Protein AF-A0A383ADK9-F1 (afdb_monomer_lite)

Sequence (164 aa):
AIFVGGALNIMWLGLYGYFLPANQRVGLSVPQVTTTLTCLFAGTAINISMFKDSESMGDIKWGTQSKVGTYAIFLLAISFTWLMGLMGYIRSAVRLFWHVTEVLRDNSPDAYTLTIGEAGKMLTFNTLFVWVQFVVVFWVASLSAKPKKEEAPDAVPVPAQQQQ

Foldseek 3Di:
DLVVVLVVVLVVLVVVLVVDPPVCSVVSVVVNVVSVVVCVVVVVVVVVVVCPPDDDPDDPDPPPDDPVVVVVVVVVVLVVQLVVQLVVLVVVLVQQQDDPPPDDGDPDPPSDDDDSVRSSVVSVVVSVVVVVVVVVVVVVVVVVDDDDDDDDPDPPDDPPDDDD

Radius of gyration: 24.69 Å; chains: 1; bounding box: 59×36×71 Å

Structure (mmCIF, N/CA/C/O backbone):
data_AF-A0A383ADK9-F1
#
_entry.id   AF-A0A383ADK9-F1
#
loop_
_atom_site.group_PDB
_atom_site.id
_atom_site.type_symbol
_atom_site.label_atom_id
_atom_site.label_alt_id
_atom_site.label_comp_id
_atom_site.label_asym_id
_atom_site.label_entity_id
_atom_site.label_seq_id
_atom_site.pdbx_PDB_ins_code
_atom_site.Cartn_x
_atom_site.Cartn_y
_atom_site.Cartn_z
_atom_site.occupancy
_atom_site.B_iso_or_equiv
_atom_site.auth_seq_id
_atom_site.auth_comp_id
_atom_site.auth_asym_id
_atom_site.auth_atom_id
_atom_site.pdbx_PDB_model_num
ATOM 1 N N . ALA A 1 1 ? 7.445 -3.106 17.662 1.00 76.06 1 ALA A N 1
ATOM 2 C CA . ALA A 1 1 ? 8.694 -3.670 17.100 1.00 76.06 1 ALA A CA 1
ATOM 3 C C . ALA A 1 1 ? 8.441 -4.502 15.839 1.00 76.06 1 ALA A C 1
ATOM 5 O O . ALA A 1 1 ? 8.949 -4.125 14.794 1.00 76.06 1 ALA A O 1
ATOM 6 N N . ILE A 1 2 ? 7.617 -5.560 15.899 1.00 82.31 2 ILE A N 1
ATOM 7 C CA . ILE A 1 2 ? 7.380 -6.492 14.772 1.00 82.31 2 ILE A CA 1
ATOM 8 C C . ILE A 1 2 ? 6.919 -5.776 13.490 1.00 82.31 2 ILE A C 1
ATOM 10 O O . ILE A 1 2 ? 7.516 -5.968 12.438 1.00 82.31 2 ILE A O 1
ATOM 14 N N . PHE A 1 3 ? 5.923 -4.889 13.577 1.00 84.81 3 PHE A N 1
ATOM 15 C CA . PHE A 1 3 ? 5.428 -4.144 12.410 1.00 84.81 3 PHE A CA 1
ATOM 16 C C . PHE A 1 3 ? 6.450 -3.161 11.822 1.00 84.81 3 PHE A C 1
ATOM 18 O O . PHE A 1 3 ? 6.538 -3.023 10.608 1.00 84.81 3 PHE A O 1
ATOM 25 N N . VAL A 1 4 ? 7.255 -2.513 12.670 1.00 87.88 4 VAL A N 1
ATOM 26 C CA . VAL A 1 4 ? 8.317 -1.593 12.225 1.00 87.88 4 VAL A CA 1
ATOM 27 C C . VAL A 1 4 ? 9.436 -2.369 11.532 1.00 87.88 4 VAL A C 1
ATOM 29 O O . VAL A 1 4 ? 9.879 -1.972 10.459 1.00 87.88 4 VAL A O 1
ATOM 32 N N . GLY A 1 5 ? 9.846 -3.509 12.097 1.00 87.94 5 GLY A N 1
ATOM 33 C CA . GLY A 1 5 ? 10.822 -4.403 11.472 1.00 87.94 5 GLY A CA 1
ATOM 34 C C . GLY A 1 5 ? 10.328 -4.953 10.133 1.00 87.94 5 GLY A C 1
ATOM 35 O O . GLY A 1 5 ? 11.072 -4.942 9.156 1.00 87.94 5 GLY A O 1
ATOM 36 N N . GLY A 1 6 ? 9.053 -5.345 10.057 1.00 87.44 6 GLY A N 1
ATOM 37 C CA . GLY A 1 6 ? 8.417 -5.754 8.805 1.00 87.44 6 GLY A CA 1
ATOM 38 C C . GLY A 1 6 ? 8.417 -4.639 7.757 1.00 87.44 6 GLY A C 1
ATOM 39 O O . GLY A 1 6 ? 8.825 -4.871 6.623 1.00 87.44 6 GLY A O 1
ATOM 40 N N . ALA A 1 7 ? 8.039 -3.415 8.137 1.00 87.44 7 ALA A N 1
ATOM 41 C CA . ALA A 1 7 ? 8.048 -2.263 7.235 1.00 87.44 7 ALA A CA 1
ATOM 42 C C . ALA A 1 7 ? 9.457 -1.953 6.703 1.00 87.44 7 ALA A C 1
ATOM 44 O O . ALA A 1 7 ? 9.634 -1.791 5.496 1.00 87.44 7 ALA A O 1
ATOM 45 N N . LEU A 1 8 ? 10.467 -1.935 7.579 1.00 90.56 8 LEU A N 1
ATOM 46 C CA . LEU A 1 8 ? 11.864 -1.730 7.190 1.00 90.56 8 LEU A CA 1
ATOM 47 C C . LEU A 1 8 ? 12.353 -2.818 6.232 1.00 90.56 8 LEU A C 1
ATOM 49 O O . LEU A 1 8 ? 12.997 -2.496 5.236 1.00 90.56 8 LEU A O 1
ATOM 53 N N . ASN A 1 9 ? 12.001 -4.082 6.485 1.00 88.81 9 ASN A N 1
ATOM 54 C CA . ASN A 1 9 ? 12.362 -5.185 5.601 1.00 88.81 9 ASN A CA 1
ATOM 55 C C . ASN A 1 9 ? 11.748 -5.007 4.203 1.00 88.81 9 ASN A C 1
ATOM 57 O O . ASN A 1 9 ? 12.453 -5.081 3.203 1.00 88.81 9 ASN A O 1
ATOM 61 N N . ILE A 1 10 ? 10.451 -4.692 4.114 1.00 87.00 10 ILE A N 1
ATOM 62 C CA . ILE A 1 10 ? 9.772 -4.468 2.827 1.00 87.00 10 ILE A CA 1
ATOM 63 C C . ILE A 1 10 ? 10.385 -3.280 2.071 1.00 87.00 10 ILE A C 1
ATOM 65 O O . ILE A 1 10 ? 10.609 -3.380 0.863 1.00 87.00 10 ILE A O 1
ATOM 69 N N . MET A 1 11 ? 10.689 -2.175 2.761 1.00 87.12 11 MET A N 1
ATOM 70 C CA . MET A 1 11 ? 11.352 -1.026 2.133 1.00 87.12 11 MET A CA 1
ATOM 71 C C . MET A 1 11 ? 12.753 -1.382 1.628 1.00 87.12 11 MET A C 1
ATOM 73 O O . MET A 1 11 ? 13.116 -1.011 0.512 1.00 87.12 11 MET A O 1
ATOM 77 N N . TRP A 1 12 ? 13.518 -2.141 2.414 1.00 85.88 12 TRP A N 1
ATOM 78 C CA . TRP A 1 12 ? 14.839 -2.625 2.026 1.00 85.88 12 TRP A CA 1
ATOM 79 C C . TRP A 1 12 ? 14.782 -3.543 0.799 1.00 85.88 12 TRP A C 1
ATOM 81 O O . TRP A 1 12 ? 15.523 -3.324 -0.157 1.00 85.88 12 TRP A O 1
ATOM 91 N N . LEU A 1 13 ? 13.867 -4.519 0.774 1.00 83.44 13 LEU A N 1
ATOM 92 C CA . LEU A 1 13 ? 13.650 -5.388 -0.389 1.00 83.44 13 LEU A CA 1
ATOM 93 C C . LEU A 1 13 ? 13.256 -4.588 -1.636 1.00 83.44 13 LEU A C 1
ATOM 95 O O . LEU A 1 13 ? 13.711 -4.909 -2.733 1.00 83.44 13 LEU A O 1
ATOM 99 N N . GLY A 1 14 ? 12.435 -3.547 -1.473 1.00 77.50 14 GLY A N 1
ATOM 100 C CA . GLY A 1 14 ? 12.047 -2.647 -2.559 1.00 77.50 14 GLY A CA 1
ATOM 101 C C . GLY A 1 14 ? 13.236 -1.882 -3.147 1.00 77.50 14 GLY A C 1
ATOM 102 O O . GLY A 1 14 ? 13.396 -1.845 -4.366 1.00 77.50 14 GLY A O 1
ATOM 103 N N . LEU A 1 15 ? 14.102 -1.332 -2.291 1.00 82.25 15 LEU A N 1
ATOM 104 C CA . LEU A 1 15 ? 15.337 -0.652 -2.701 1.00 82.25 15 LEU A CA 1
ATOM 105 C C . LEU A 1 15 ? 16.325 -1.620 -3.361 1.00 82.25 15 LEU A C 1
ATOM 107 O O . LEU A 1 15 ? 16.855 -1.331 -4.429 1.00 82.25 15 LEU A O 1
ATOM 111 N N . TYR A 1 16 ? 16.540 -2.793 -2.766 1.00 79.94 16 TYR A N 1
ATOM 112 C CA . TYR A 1 16 ? 17.442 -3.811 -3.302 1.00 79.94 16 TYR A CA 1
ATOM 113 C C . TYR A 1 16 ? 16.962 -4.353 -4.657 1.00 79.94 16 TYR A C 1
ATOM 115 O O . TYR A 1 16 ? 17.754 -4.526 -5.583 1.00 79.94 16 TYR A O 1
ATOM 123 N N . GLY A 1 17 ? 15.649 -4.540 -4.817 1.00 70.50 17 GLY A N 1
ATOM 124 C CA . GLY A 1 17 ? 15.034 -4.963 -6.074 1.00 70.50 17 GLY A CA 1
ATOM 125 C C . GLY A 1 17 ? 15.208 -3.973 -7.232 1.00 70.50 17 GLY A C 1
ATOM 126 O O . GLY A 1 17 ? 15.104 -4.391 -8.385 1.00 70.50 17 GLY A O 1
ATOM 127 N N . TYR A 1 18 ? 15.510 -2.697 -6.960 1.00 72.12 18 TYR A N 1
ATOM 128 C CA . TYR A 1 18 ? 15.823 -1.705 -7.996 1.00 72.12 18 TYR A CA 1
ATOM 129 C C . TYR A 1 18 ? 17.156 -1.998 -8.700 1.00 72.12 18 TYR A C 1
ATOM 131 O O . TYR A 1 18 ? 17.286 -1.772 -9.901 1.00 72.12 18 TYR A O 1
ATOM 139 N N . PHE A 1 19 ? 18.129 -2.555 -7.975 1.00 74.12 19 PHE A N 1
ATOM 140 C CA . PHE A 1 19 ? 19.472 -2.833 -8.491 1.00 74.12 19 PHE A CA 1
ATOM 141 C C . PHE A 1 19 ? 19.623 -4.235 -9.103 1.00 74.12 19 PHE A C 1
ATOM 143 O O . PHE A 1 19 ? 20.682 -4.556 -9.640 1.00 74.12 19 PHE A O 1
ATOM 150 N N . LEU A 1 20 ? 18.588 -5.081 -9.035 1.00 71.38 20 LEU A N 1
ATOM 151 C CA . LEU A 1 20 ? 18.673 -6.493 -9.412 1.00 71.38 20 LEU A CA 1
ATOM 152 C C . LEU A 1 20 ? 18.076 -6.771 -10.810 1.00 71.38 20 LEU A C 1
ATOM 154 O O . LEU A 1 20 ? 16.983 -6.278 -11.119 1.00 71.38 20 LEU A O 1
ATOM 158 N N . PRO A 1 21 ? 18.732 -7.596 -11.658 1.00 67.31 21 PRO A N 1
ATOM 159 C CA . PRO A 1 21 ? 18.195 -7.980 -12.965 1.00 67.31 21 PRO A CA 1
ATOM 160 C C . PRO A 1 21 ? 16.832 -8.684 -12.852 1.00 67.31 21 PRO A C 1
ATOM 162 O O . PRO A 1 21 ? 16.553 -9.397 -11.886 1.00 67.31 21 PRO A O 1
ATOM 165 N N . ALA A 1 22 ? 15.980 -8.501 -13.869 1.00 64.25 22 ALA A N 1
ATOM 166 C CA . ALA A 1 22 ? 14.559 -8.873 -13.837 1.00 64.25 22 ALA A CA 1
ATOM 167 C C . ALA A 1 22 ? 14.291 -10.343 -13.458 1.00 64.25 22 ALA A C 1
ATOM 169 O O . ALA A 1 22 ? 13.331 -10.612 -12.739 1.00 64.25 22 ALA A O 1
ATOM 170 N N . ASN A 1 23 ? 15.166 -11.266 -13.871 1.00 64.62 23 ASN A N 1
ATOM 171 C CA . ASN A 1 23 ? 15.057 -12.696 -13.565 1.00 64.62 23 ASN A CA 1
ATOM 172 C C . ASN A 1 23 ? 15.166 -12.985 -12.049 1.00 64.62 23 ASN A C 1
ATOM 174 O O . ASN A 1 23 ? 14.397 -13.759 -11.491 1.00 64.62 23 ASN A O 1
ATOM 178 N N . GLN A 1 24 ? 16.050 -12.276 -11.339 1.00 65.50 24 GLN A N 1
ATOM 179 C CA . GLN A 1 24 ? 16.249 -12.442 -9.891 1.00 65.50 24 GLN A CA 1
ATOM 180 C C . GLN A 1 24 ? 15.221 -11.652 -9.059 1.00 65.50 24 GLN A C 1
ATOM 182 O O . GLN A 1 24 ? 14.924 -12.002 -7.917 1.00 65.50 24 GLN A O 1
ATOM 187 N N . ARG A 1 25 ? 14.615 -10.601 -9.632 1.00 69.12 25 ARG A N 1
ATOM 188 C CA . ARG A 1 25 ? 13.602 -9.781 -8.946 1.00 69.12 25 ARG A CA 1
ATOM 189 C C . ARG A 1 25 ? 12.294 -10.531 -8.683 1.00 69.12 25 ARG A C 1
ATOM 191 O O . ARG A 1 25 ? 11.597 -10.211 -7.725 1.00 69.12 25 ARG A O 1
ATOM 198 N N . VAL A 1 26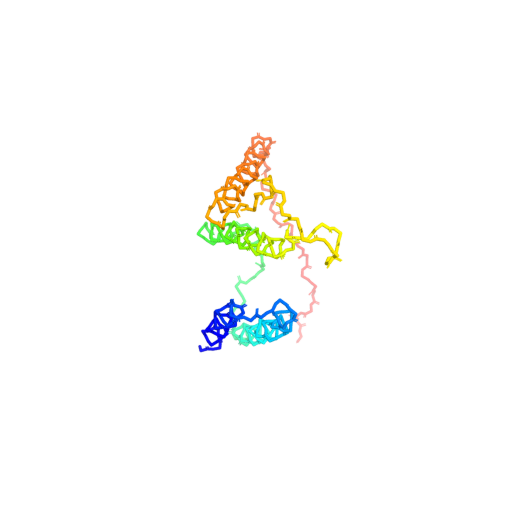 ? 11.965 -11.548 -9.481 1.00 67.94 26 VAL A N 1
ATOM 199 C CA . VAL A 1 26 ? 10.800 -12.411 -9.211 1.00 67.94 26 VAL A CA 1
ATOM 200 C C . VAL A 1 26 ? 11.004 -13.204 -7.915 1.00 67.94 26 VAL A C 1
ATOM 202 O O . VAL A 1 26 ? 10.066 -13.338 -7.127 1.00 67.94 26 VAL A O 1
ATOM 205 N N . GLY A 1 27 ? 12.238 -13.637 -7.634 1.00 73.56 27 GLY A N 1
ATOM 206 C CA . GLY A 1 27 ? 12.595 -14.345 -6.400 1.00 73.56 27 GLY A CA 1
ATOM 207 C C . GLY A 1 27 ? 12.426 -13.506 -5.128 1.00 73.56 27 GLY A C 1
ATOM 208 O O . GLY A 1 27 ? 12.090 -14.051 -4.081 1.00 73.56 27 GLY A O 1
ATOM 209 N N . LEU A 1 28 ? 12.549 -12.176 -5.223 1.00 78.38 28 LEU A N 1
ATOM 210 C CA . LEU A 1 28 ? 12.317 -11.235 -4.113 1.00 78.38 28 LEU A CA 1
ATOM 211 C C . LEU A 1 28 ? 10.853 -11.168 -3.651 1.00 78.38 28 LEU A C 1
ATOM 213 O O . LEU A 1 28 ? 10.587 -10.705 -2.542 1.00 78.38 28 LEU A O 1
ATOM 217 N N . SER A 1 29 ? 9.903 -11.670 -4.446 1.00 78.50 29 SER A N 1
ATOM 218 C CA . SER A 1 29 ? 8.495 -11.737 -4.033 1.00 78.50 29 SER A CA 1
ATOM 219 C C . SER A 1 29 ? 8.271 -12.694 -2.857 1.00 78.50 29 SER A C 1
ATOM 221 O O . SER A 1 29 ? 7.434 -12.416 -2.000 1.00 78.50 29 SER A O 1
ATOM 223 N N . VAL A 1 30 ? 9.054 -13.774 -2.763 1.00 83.75 30 VAL A N 1
ATOM 224 C CA . VAL A 1 30 ? 8.949 -14.769 -1.686 1.00 83.75 30 VAL A CA 1
ATOM 225 C C . VAL A 1 30 ? 9.237 -14.143 -0.315 1.00 83.75 30 VAL A C 1
ATOM 227 O O . VAL A 1 30 ? 8.344 -14.162 0.532 1.00 83.75 30 VAL A O 1
ATOM 230 N N . PRO A 1 31 ? 10.405 -13.519 -0.062 1.00 84.62 31 PRO A N 1
ATOM 231 C CA . PRO A 1 31 ? 10.672 -12.888 1.229 1.00 84.62 31 PRO A CA 1
ATOM 232 C C . PRO A 1 31 ? 9.750 -11.689 1.516 1.00 84.62 31 PRO A C 1
ATOM 234 O O . PRO A 1 31 ? 9.444 -11.422 2.682 1.00 84.62 31 PRO A O 1
ATOM 237 N N . GLN A 1 32 ? 9.238 -11.010 0.482 1.00 83.62 32 GLN A N 1
ATOM 238 C CA . GLN A 1 32 ? 8.242 -9.950 0.645 1.00 83.62 32 GLN A CA 1
ATOM 239 C C . GLN A 1 32 ? 6.911 -10.500 1.189 1.00 83.62 32 GLN A C 1
ATOM 241 O O . GLN A 1 32 ? 6.373 -9.958 2.155 1.00 83.62 32 GLN A O 1
ATOM 246 N N . VAL A 1 33 ? 6.412 -11.608 0.630 1.00 87.06 33 VAL A N 1
ATOM 247 C CA . VAL A 1 33 ? 5.176 -12.273 1.082 1.00 87.06 33 VAL A CA 1
ATOM 248 C C . VAL A 1 33 ? 5.359 -12.943 2.446 1.00 87.06 33 VAL A C 1
ATOM 250 O O . VAL A 1 33 ? 4.484 -12.847 3.303 1.00 87.06 33 VAL A O 1
ATOM 253 N N . THR A 1 34 ? 6.507 -13.568 2.706 1.00 89.50 34 THR A N 1
ATOM 254 C CA . THR A 1 34 ? 6.787 -14.179 4.017 1.00 89.50 34 THR A CA 1
ATOM 255 C C . THR A 1 34 ? 6.779 -13.137 5.134 1.00 89.50 34 THR A C 1
ATOM 257 O O . THR A 1 34 ? 6.248 -13.388 6.217 1.00 89.50 34 THR A O 1
ATOM 260 N N . THR A 1 35 ? 7.310 -11.941 4.872 1.00 90.56 35 THR A N 1
ATOM 261 C CA . THR A 1 35 ? 7.302 -10.839 5.846 1.00 90.56 35 THR A CA 1
ATOM 262 C C . THR A 1 35 ? 5.880 -10.377 6.153 1.00 90.56 35 THR A C 1
ATOM 264 O O . THR A 1 35 ? 5.526 -10.230 7.323 1.00 90.56 35 THR A O 1
ATOM 267 N N . THR A 1 36 ? 5.036 -10.194 5.131 1.00 89.56 36 THR A N 1
ATOM 268 C CA . THR A 1 36 ? 3.645 -9.763 5.341 1.00 89.56 36 THR A CA 1
ATOM 269 C C . THR A 1 36 ? 2.811 -10.835 6.037 1.00 89.56 36 THR A C 1
ATOM 271 O O . THR A 1 36 ? 2.063 -10.498 6.953 1.00 89.56 36 THR A O 1
ATOM 274 N N . LEU A 1 37 ? 2.983 -12.115 5.688 1.00 90.62 37 LEU A N 1
ATOM 275 C CA . LEU A 1 37 ? 2.338 -13.238 6.381 1.00 90.62 37 LEU A CA 1
ATOM 276 C C . LEU A 1 37 ? 2.763 -13.318 7.848 1.00 90.62 37 LEU A C 1
ATOM 278 O O . LEU A 1 37 ? 1.920 -13.490 8.724 1.00 90.62 37 LEU A O 1
ATOM 282 N N . THR A 1 38 ? 4.052 -13.132 8.133 1.00 90.81 38 THR A N 1
ATOM 283 C CA . THR A 1 38 ? 4.557 -13.123 9.512 1.00 90.81 38 THR A CA 1
ATOM 284 C C . THR A 1 38 ? 3.923 -11.989 10.315 1.00 90.81 38 THR A C 1
ATOM 286 O O . THR A 1 38 ? 3.437 -12.217 11.422 1.00 90.81 38 THR A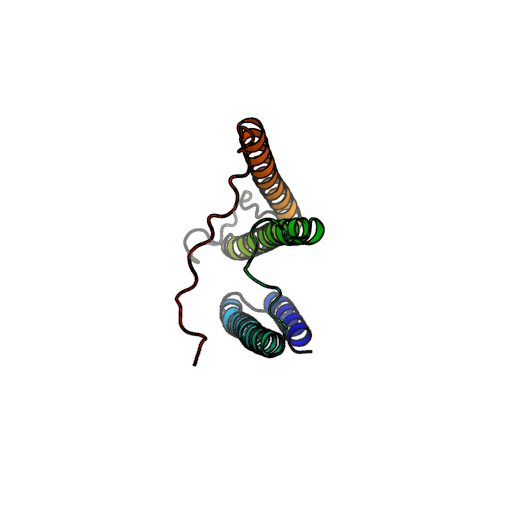 O 1
ATOM 289 N N . CYS A 1 39 ? 3.861 -10.775 9.755 1.00 91.69 39 CYS A N 1
ATOM 290 C CA . CYS A 1 39 ? 3.192 -9.646 10.404 1.00 91.69 39 CYS A CA 1
ATOM 291 C C . CYS A 1 39 ? 1.687 -9.882 10.589 1.00 91.69 39 CYS A C 1
ATOM 293 O O . CYS A 1 39 ? 1.149 -9.484 11.620 1.00 91.69 39 CYS A O 1
ATOM 295 N N . LEU A 1 40 ? 1.022 -10.530 9.628 1.00 91.12 40 LEU A N 1
ATOM 296 C CA . LEU A 1 40 ? -0.395 -10.875 9.717 1.00 91.12 40 LEU A CA 1
ATOM 297 C C . LEU A 1 40 ? -0.644 -11.842 10.875 1.00 91.12 40 LEU A C 1
ATOM 299 O O . LEU A 1 40 ? -1.398 -11.507 11.781 1.00 91.12 40 LEU A O 1
ATOM 303 N N . PHE A 1 41 ? 0.018 -13.001 10.891 1.00 92.50 41 PHE A N 1
ATOM 304 C CA . PHE A 1 41 ? -0.203 -14.009 11.930 1.00 92.50 41 PHE A CA 1
ATOM 305 C C . PHE A 1 41 ? 0.205 -13.511 13.317 1.00 92.50 41 PHE A C 1
ATOM 307 O O . PHE A 1 41 ? -0.553 -13.684 14.271 1.00 92.50 41 PHE A O 1
ATOM 314 N N . ALA A 1 42 ? 1.356 -12.841 13.435 1.00 90.81 42 ALA A N 1
ATOM 315 C CA . ALA A 1 42 ? 1.779 -12.246 14.699 1.00 90.81 42 ALA A CA 1
ATOM 316 C C . ALA A 1 42 ? 0.799 -11.156 15.160 1.00 90.81 42 ALA A C 1
ATOM 318 O O . ALA A 1 42 ? 0.432 -11.107 16.331 1.00 90.81 42 ALA A O 1
ATOM 319 N N . GLY A 1 43 ? 0.333 -10.309 14.238 1.00 88.62 43 GLY A N 1
ATOM 320 C CA . GLY A 1 43 ? -0.655 -9.273 14.517 1.00 88.62 43 GLY A CA 1
ATOM 321 C C . GLY A 1 43 ? -1.990 -9.843 14.978 1.00 88.62 43 GLY A C 1
ATOM 322 O O . GLY A 1 43 ? -2.527 -9.391 15.984 1.00 88.62 43 GLY A O 1
ATOM 323 N N . THR A 1 44 ? -2.500 -10.868 14.297 1.00 88.69 44 THR A N 1
ATOM 324 C CA . THR A 1 44 ? -3.727 -11.571 14.684 1.00 88.69 44 THR A CA 1
ATOM 325 C C . THR A 1 44 ? -3.580 -12.234 16.050 1.00 88.69 44 THR A C 1
ATOM 327 O O . THR A 1 44 ? -4.472 -12.088 16.879 1.00 88.69 44 THR A O 1
ATOM 330 N N . ALA A 1 45 ? -2.454 -12.896 16.328 1.00 88.12 45 ALA A N 1
ATOM 331 C CA . ALA A 1 45 ? -2.198 -13.510 17.630 1.00 88.12 45 ALA A CA 1
ATOM 332 C C . ALA A 1 45 ? -2.178 -12.472 18.765 1.00 88.12 45 ALA A C 1
ATOM 334 O O . ALA A 1 45 ? -2.799 -12.685 19.809 1.00 88.12 45 ALA A O 1
ATOM 335 N N . ILE A 1 46 ? -1.523 -11.324 18.549 1.00 88.19 46 ILE A N 1
ATOM 336 C CA . ILE A 1 46 ? -1.539 -10.199 19.495 1.00 88.19 46 ILE A CA 1
ATOM 337 C C . ILE A 1 46 ? -2.971 -9.700 19.693 1.00 88.19 46 ILE A C 1
ATOM 339 O O . ILE A 1 46 ? -3.393 -9.505 20.828 1.00 88.19 46 ILE A O 1
ATOM 343 N N . ASN A 1 47 ? -3.730 -9.535 18.609 1.00 87.50 47 ASN A N 1
ATOM 344 C CA . ASN A 1 47 ? -5.091 -9.012 18.667 1.00 87.50 47 ASN A CA 1
ATOM 345 C C . ASN A 1 47 ? -6.021 -9.944 19.463 1.00 87.50 47 ASN A C 1
ATOM 347 O O . ASN A 1 47 ? -6.699 -9.505 20.386 1.00 87.50 47 ASN A O 1
ATOM 351 N N . ILE A 1 48 ? -5.966 -11.253 19.193 1.00 85.69 48 ILE A N 1
ATOM 352 C CA . ILE A 1 48 ? -6.696 -12.275 19.960 1.00 85.69 48 ILE A CA 1
ATOM 353 C C . ILE A 1 48 ? -6.294 -12.238 21.438 1.00 85.69 48 ILE A C 1
ATOM 355 O O . ILE A 1 48 ? -7.155 -12.302 22.311 1.00 85.69 48 ILE A O 1
ATOM 359 N N . SER A 1 49 ? -4.998 -12.101 21.727 1.00 84.75 49 SER A N 1
ATOM 360 C CA . SER A 1 49 ? -4.507 -12.027 23.109 1.00 84.75 49 SER A CA 1
ATOM 361 C C . SER A 1 49 ? -5.022 -10.779 23.829 1.00 84.75 49 SER A C 1
ATOM 363 O O . SER A 1 49 ? -5.326 -10.849 25.011 1.00 84.75 49 SER A O 1
ATOM 365 N N . MET A 1 50 ? -5.171 -9.659 23.116 1.00 84.56 50 MET A N 1
ATOM 366 C CA . MET A 1 50 ? -5.678 -8.399 23.665 1.00 84.56 50 MET A CA 1
ATOM 367 C C . MET A 1 50 ? -7.189 -8.439 23.938 1.00 84.56 50 MET A C 1
ATOM 369 O O . MET A 1 50 ? -7.657 -7.819 24.887 1.00 84.56 50 MET A O 1
ATOM 373 N N . PHE A 1 51 ? -7.947 -9.195 23.137 1.00 77.12 51 PHE A N 1
ATOM 374 C CA . PHE A 1 51 ? -9.383 -9.413 23.345 1.00 77.12 51 PHE A CA 1
ATOM 375 C C . PHE A 1 51 ? -9.707 -10.454 24.423 1.00 77.12 51 PHE A C 1
ATOM 377 O O . PHE A 1 51 ? -10.848 -10.526 24.871 1.00 77.12 51 PHE A O 1
ATOM 384 N N . LYS A 1 52 ? -8.729 -11.260 24.854 1.00 72.56 52 LYS A N 1
ATOM 385 C CA . LYS A 1 52 ? -8.944 -12.336 25.833 1.00 72.56 52 LYS A CA 1
ATOM 386 C C . LYS A 1 52 ? -9.447 -11.826 27.191 1.00 72.56 52 LYS A C 1
ATOM 388 O O . LYS A 1 52 ? -10.215 -12.529 27.837 1.00 72.56 52 LYS A O 1
ATOM 393 N N . ASP A 1 53 ? -9.059 -10.610 27.569 1.00 67.50 53 ASP A N 1
ATOM 394 C CA . ASP A 1 53 ? -9.409 -9.989 28.852 1.00 67.50 53 ASP A CA 1
ATOM 395 C C . ASP A 1 53 ? -10.302 -8.740 28.686 1.00 67.50 53 ASP A C 1
ATOM 397 O O . ASP A 1 53 ? -10.502 -7.985 29.637 1.00 67.50 53 ASP A O 1
ATOM 401 N N . SER A 1 54 ? -10.827 -8.477 27.481 1.00 72.75 54 SER A N 1
ATOM 402 C CA . SER A 1 54 ? -11.666 -7.297 27.240 1.00 72.75 54 SER A CA 1
ATOM 403 C C . SER A 1 54 ? -13.116 -7.545 27.654 1.00 72.75 54 SER A C 1
ATOM 405 O O . SER A 1 54 ? -13.727 -8.524 27.223 1.00 72.75 54 SER A O 1
ATOM 407 N N . GLU A 1 55 ? -13.686 -6.628 28.433 1.00 62.66 55 GLU A N 1
ATOM 408 C CA . GLU A 1 55 ? -15.085 -6.673 28.856 1.00 62.66 55 GLU A CA 1
ATOM 409 C C . GLU A 1 55 ? -16.021 -6.568 27.638 1.00 62.66 55 GLU A C 1
ATOM 411 O O . GLU A 1 55 ? -15.903 -5.660 26.809 1.00 62.66 55 GLU A O 1
ATOM 416 N N . SER A 1 56 ? -16.930 -7.536 27.485 1.00 65.06 56 SER A N 1
ATOM 417 C CA . SER A 1 56 ? -17.873 -7.561 26.365 1.00 65.06 56 SER A CA 1
ATOM 418 C C . SER A 1 56 ? -18.950 -6.499 26.587 1.00 65.06 56 SER A C 1
ATOM 420 O O . SER A 1 56 ? -19.840 -6.667 27.415 1.00 65.06 56 SER A O 1
ATOM 422 N N . MET A 1 57 ? -18.879 -5.394 25.841 1.00 61.72 57 MET A N 1
ATOM 423 C CA . MET A 1 57 ? -19.783 -4.235 25.957 1.00 61.72 57 MET A CA 1
ATOM 424 C C . MET A 1 57 ? -21.214 -4.486 25.412 1.00 61.72 57 MET A C 1
ATOM 426 O O . MET A 1 57 ? -21.914 -3.542 25.039 1.00 61.72 57 MET A O 1
ATOM 430 N N . GLY A 1 58 ? -21.667 -5.745 25.377 1.00 66.56 58 GLY A N 1
ATOM 431 C CA . GLY A 1 58 ? -22.976 -6.175 24.872 1.00 66.56 58 GLY A CA 1
ATOM 432 C C . GLY A 1 58 ? -22.989 -6.565 23.388 1.00 66.56 58 GLY A C 1
ATOM 433 O O . GLY A 1 58 ? -21.945 -6.649 22.740 1.00 66.56 58 GLY A O 1
ATOM 434 N N . ASP A 1 59 ? -24.189 -6.817 22.852 1.00 69.12 59 ASP A N 1
ATOM 435 C CA . ASP A 1 59 ? -24.390 -7.231 21.457 1.00 69.12 59 ASP A CA 1
ATOM 436 C C . ASP A 1 59 ? -23.819 -6.219 20.454 1.00 69.12 59 ASP A C 1
ATOM 438 O O . ASP A 1 59 ? -23.875 -5.002 20.660 1.00 69.12 59 ASP A O 1
ATOM 442 N N . ILE A 1 60 ? -23.300 -6.723 19.327 1.00 69.12 60 ILE A N 1
ATOM 443 C CA . ILE A 1 60 ? -22.759 -5.898 18.240 1.00 69.12 60 ILE A CA 1
ATOM 444 C C . ILE A 1 60 ? -23.886 -5.033 17.663 1.00 69.12 60 ILE A C 1
ATOM 446 O O . ILE A 1 60 ? -24.673 -5.464 16.819 1.00 69.12 60 ILE A O 1
ATOM 450 N N . LYS A 1 61 ? -23.947 -3.777 18.109 1.00 69.06 61 LYS A N 1
ATOM 451 C CA . LYS A 1 61 ? -24.865 -2.770 17.577 1.00 69.06 61 LYS A CA 1
ATOM 452 C C . LYS A 1 61 ? -24.327 -2.249 16.246 1.00 69.06 61 LYS A C 1
ATOM 454 O O . LYS A 1 61 ? -23.444 -1.392 16.182 1.00 69.06 61 LYS A O 1
ATOM 459 N N . TRP A 1 62 ? -24.855 -2.790 15.155 1.00 62.09 62 TRP A N 1
ATOM 460 C CA . TRP A 1 62 ? -24.562 -2.302 13.812 1.00 62.09 62 TRP A CA 1
ATOM 461 C C . TRP A 1 62 ? -25.121 -0.884 13.641 1.00 62.09 62 TRP A C 1
ATOM 463 O O . TRP A 1 62 ? -26.296 -0.637 13.887 1.00 62.09 62 TRP A O 1
ATOM 473 N N . GLY A 1 63 ? -24.266 0.060 13.240 1.00 68.19 63 GLY A N 1
ATOM 474 C CA . GLY A 1 63 ? -24.646 1.461 13.016 1.00 68.19 63 GLY A CA 1
ATOM 475 C C . GLY A 1 63 ? -24.250 2.449 14.122 1.00 68.19 63 GLY A C 1
ATOM 476 O O . GLY A 1 63 ? -24.241 3.647 13.858 1.00 68.19 63 GLY A O 1
ATOM 477 N N . THR A 1 64 ? -23.821 2.001 15.309 1.00 68.44 64 THR A N 1
ATOM 478 C CA . THR A 1 64 ? -23.319 2.889 16.388 1.00 68.44 64 THR A CA 1
ATOM 479 C C . THR A 1 64 ? -21.820 3.206 16.293 1.00 68.44 64 THR A C 1
ATOM 481 O O . THR A 1 64 ? -21.205 3.632 17.269 1.00 68.44 64 THR A O 1
ATOM 484 N N . GLN A 1 65 ? -21.199 2.989 15.130 1.00 71.12 65 GLN A N 1
ATOM 485 C CA . GLN A 1 65 ? -19.774 3.255 14.929 1.00 71.12 65 GLN A CA 1
ATOM 486 C C . GLN A 1 65 ? -19.470 4.756 15.058 1.00 71.12 65 GLN A C 1
ATOM 488 O O . GLN A 1 65 ? -20.248 5.608 14.620 1.00 71.12 65 GLN A O 1
ATOM 493 N N . SER A 1 66 ? -18.312 5.092 15.632 1.00 81.94 66 SER A N 1
ATOM 494 C CA . SER A 1 66 ? -17.885 6.490 15.726 1.00 81.94 66 SER A CA 1
ATOM 495 C C . SER A 1 66 ? -17.759 7.112 14.328 1.00 81.94 66 SER A C 1
ATOM 497 O O . SER A 1 66 ? -17.215 6.497 13.409 1.00 81.94 66 SER A O 1
ATOM 499 N N . LYS A 1 67 ? -18.220 8.361 14.161 1.00 82.12 67 LYS A N 1
ATOM 500 C CA . LYS A 1 67 ? -18.105 9.085 12.877 1.00 82.12 67 LYS A CA 1
ATOM 501 C C . LYS A 1 67 ? -16.652 9.117 12.385 1.00 82.12 67 LYS A C 1
ATOM 503 O O . LYS A 1 67 ? -16.392 8.915 11.206 1.00 82.12 67 LYS A O 1
ATOM 508 N N . VAL A 1 68 ? -15.711 9.303 13.313 1.00 85.19 68 VAL A N 1
ATOM 509 C CA . VAL A 1 68 ? -14.266 9.309 13.045 1.00 85.19 68 VAL A CA 1
ATOM 510 C C . VAL A 1 68 ? -13.784 7.953 12.522 1.00 85.19 68 VAL A C 1
ATOM 512 O O . VAL A 1 68 ? -13.061 7.913 11.530 1.00 85.19 68 VAL A O 1
ATOM 515 N N . GLY A 1 69 ? -14.221 6.845 13.131 1.00 83.75 69 GLY A N 1
ATOM 516 C CA . GLY A 1 69 ? -13.872 5.495 12.686 1.00 83.75 69 GLY A CA 1
ATOM 517 C C . GLY A 1 69 ? -14.358 5.201 11.268 1.00 83.75 69 GLY A C 1
ATOM 518 O O . GLY A 1 69 ? -13.602 4.661 10.463 1.00 83.75 69 GLY A O 1
ATOM 519 N N . THR A 1 70 ? -15.574 5.635 10.927 1.00 85.50 70 THR A N 1
ATOM 520 C CA . THR A 1 70 ? -16.132 5.481 9.574 1.00 85.50 70 THR A CA 1
ATOM 521 C C . THR A 1 70 ? -15.338 6.268 8.525 1.00 85.50 70 THR A C 1
ATOM 523 O O . THR A 1 70 ? -15.052 5.743 7.449 1.00 85.50 70 THR A O 1
ATOM 526 N N . TYR A 1 71 ? -14.911 7.499 8.831 1.00 86.44 71 TYR A N 1
ATOM 527 C CA . TYR A 1 71 ? -14.034 8.250 7.924 1.00 86.44 71 TYR A CA 1
ATOM 528 C C . TYR A 1 71 ? -12.655 7.598 7.782 1.00 86.44 71 TYR A C 1
ATOM 530 O O . TYR A 1 71 ? -12.119 7.547 6.676 1.00 86.44 71 TYR A O 1
ATOM 538 N N . ALA A 1 72 ? -12.097 7.056 8.868 1.00 89.38 72 ALA A N 1
ATOM 539 C CA . ALA A 1 72 ? -10.795 6.397 8.845 1.00 89.38 72 ALA A CA 1
ATOM 540 C C . ALA A 1 72 ? -10.791 5.154 7.941 1.00 89.38 72 ALA A C 1
ATOM 542 O O . ALA A 1 72 ? -9.906 5.024 7.095 1.00 89.38 72 ALA A O 1
ATOM 543 N N . ILE A 1 73 ? -11.792 4.272 8.052 1.00 89.44 73 ILE A N 1
ATOM 544 C CA . ILE A 1 73 ? -11.886 3.081 7.186 1.00 89.44 73 ILE A CA 1
ATOM 545 C C . ILE A 1 73 ? -12.122 3.456 5.717 1.00 89.44 73 ILE A C 1
ATOM 547 O O . ILE A 1 73 ? -11.585 2.802 4.824 1.00 89.44 73 ILE A O 1
ATOM 551 N N . PHE A 1 74 ? -12.864 4.537 5.456 1.00 88.81 74 PHE A N 1
ATOM 552 C CA . PHE A 1 74 ? -13.109 5.020 4.099 1.00 88.81 74 PHE A CA 1
ATOM 553 C C . PHE A 1 74 ? -11.830 5.580 3.461 1.00 88.81 74 PHE A C 1
ATOM 555 O O . PHE A 1 74 ? -11.451 5.173 2.364 1.00 88.81 74 PHE A O 1
ATOM 562 N N . LEU A 1 75 ? -11.100 6.443 4.176 1.00 89.44 75 LEU A N 1
ATOM 563 C CA . LEU A 1 75 ? -9.804 6.958 3.719 1.00 89.44 75 LEU A CA 1
ATOM 564 C C . LEU A 1 75 ? -8.758 5.850 3.553 1.00 89.44 75 LEU A C 1
ATOM 566 O O . LEU A 1 75 ? -7.923 5.915 2.647 1.00 89.44 75 LEU A O 1
ATOM 570 N N . LEU A 1 76 ? -8.809 4.816 4.394 1.00 91.19 76 LEU A N 1
ATOM 571 C CA . LEU A 1 76 ? -7.929 3.660 4.281 1.00 91.19 76 LEU A CA 1
ATOM 572 C C . LEU A 1 76 ? -8.215 2.865 2.999 1.00 91.19 76 LEU A C 1
ATOM 574 O O . LEU A 1 76 ? -7.279 2.524 2.276 1.00 91.19 76 LEU A O 1
ATOM 578 N N . ALA A 1 77 ? -9.488 2.621 2.672 1.00 91.00 77 ALA A N 1
ATOM 579 C CA . ALA A 1 77 ? -9.884 1.953 1.429 1.00 91.00 77 ALA A CA 1
ATOM 580 C C . ALA A 1 77 ? -9.423 2.734 0.188 1.00 91.00 77 ALA A C 1
ATOM 582 O O . ALA A 1 77 ? -8.867 2.165 -0.759 1.00 91.00 77 ALA A O 1
ATOM 583 N N . ILE A 1 78 ? -9.581 4.057 0.228 1.00 91.81 78 ILE A N 1
ATOM 584 C CA . ILE A 1 78 ? -9.090 4.957 -0.811 1.00 91.81 78 ILE A CA 1
ATOM 585 C C . ILE A 1 78 ? -7.566 4.815 -0.962 1.00 91.81 78 ILE A C 1
ATOM 587 O O . ILE A 1 78 ? -7.072 4.539 -2.056 1.00 91.81 78 ILE A O 1
ATOM 591 N N . SER A 1 79 ? -6.822 4.907 0.141 1.00 90.31 79 SER A N 1
ATOM 592 C CA . SER A 1 79 ? -5.357 4.779 0.155 1.00 90.31 79 SER A CA 1
ATOM 593 C C . SER A 1 79 ? -4.874 3.431 -0.399 1.00 90.31 79 SER A C 1
ATOM 595 O O . SER A 1 79 ? -3.929 3.384 -1.190 1.00 90.31 79 SER A O 1
ATOM 597 N N . PHE A 1 80 ? -5.549 2.330 -0.050 1.00 88.56 80 PHE A N 1
ATOM 598 C CA . PHE A 1 80 ? -5.238 1.005 -0.597 1.00 88.56 80 PHE A CA 1
ATOM 599 C C . PHE A 1 80 ? -5.458 0.922 -2.108 1.00 88.56 80 PHE A C 1
ATOM 601 O O . PHE A 1 80 ? -4.691 0.248 -2.798 1.00 88.56 80 PHE A O 1
ATOM 608 N N . THR A 1 81 ? -6.455 1.634 -2.637 1.00 91.12 81 THR A N 1
ATOM 609 C CA . THR A 1 81 ? -6.713 1.687 -4.083 1.00 91.12 81 THR A CA 1
ATOM 610 C C . THR A 1 81 ? -5.526 2.307 -4.829 1.00 91.12 81 THR A C 1
ATOM 612 O O . THR A 1 81 ? -5.068 1.746 -5.826 1.00 91.12 81 THR A O 1
ATOM 615 N N . TRP A 1 82 ? -4.955 3.400 -4.302 1.00 89.62 82 TRP A N 1
ATOM 616 C CA . TRP A 1 82 ? -3.735 4.014 -4.851 1.00 89.62 82 TRP A CA 1
ATOM 617 C C . TRP A 1 82 ? -2.549 3.053 -4.845 1.00 89.62 82 TRP A C 1
ATOM 619 O O . TRP A 1 82 ? -1.865 2.904 -5.860 1.00 89.62 82 TRP A O 1
ATOM 629 N N . LEU A 1 83 ? -2.316 2.385 -3.711 1.00 87.69 83 LEU A N 1
ATOM 630 C CA . LEU A 1 83 ? -1.204 1.448 -3.560 1.00 87.69 83 LEU A CA 1
ATOM 631 C C . LEU A 1 83 ? -1.296 0.300 -4.576 1.00 87.69 83 LEU A C 1
ATOM 633 O O . LEU A 1 83 ? -0.304 -0.029 -5.230 1.00 87.69 83 LEU A O 1
ATOM 637 N N . MET A 1 84 ? -2.486 -0.285 -4.734 1.00 88.44 84 MET A N 1
ATOM 638 C CA . MET A 1 84 ? -2.724 -1.382 -5.677 1.00 88.44 84 MET A CA 1
ATOM 639 C C . MET A 1 84 ? -2.556 -0.932 -7.129 1.00 88.44 84 MET A C 1
ATOM 641 O O . MET A 1 84 ? -1.914 -1.631 -7.916 1.00 88.44 84 MET A O 1
ATOM 645 N N . GLY A 1 85 ? -3.066 0.251 -7.477 1.00 86.00 85 GLY A N 1
ATOM 646 C CA . GLY A 1 85 ? -2.918 0.804 -8.820 1.00 86.00 85 GLY A CA 1
ATOM 647 C C . GLY A 1 85 ? -1.461 1.097 -9.188 1.00 86.00 85 GLY A C 1
ATOM 648 O O . GLY A 1 85 ? -1.016 0.738 -10.279 1.00 86.00 85 GLY A O 1
ATOM 649 N N . LEU A 1 86 ? -0.683 1.664 -8.261 1.00 84.56 86 LEU A N 1
ATOM 650 C CA . LEU A 1 86 ? 0.730 1.972 -8.495 1.00 84.56 86 LEU A CA 1
ATOM 651 C C . LEU A 1 86 ? 1.573 0.699 -8.641 1.00 84.56 86 LEU A C 1
ATOM 653 O O . LEU A 1 86 ? 2.359 0.575 -9.581 1.00 84.56 86 LEU A O 1
ATOM 657 N N . MET A 1 87 ? 1.387 -0.276 -7.750 1.00 82.44 87 MET A N 1
ATOM 658 C CA . MET A 1 87 ? 2.102 -1.555 -7.828 1.00 82.44 87 MET A CA 1
ATOM 659 C C . MET A 1 87 ? 1.716 -2.357 -9.080 1.00 82.44 87 MET A C 1
ATOM 661 O O . MET A 1 87 ? 2.573 -3.003 -9.692 1.00 82.44 87 MET A O 1
ATOM 665 N N . GLY A 1 88 ? 0.447 -2.292 -9.499 1.00 82.06 88 GLY A N 1
ATOM 666 C CA . GLY A 1 88 ? -0.028 -2.879 -10.754 1.00 82.06 88 GLY A CA 1
ATOM 667 C C . GLY A 1 88 ? 0.634 -2.253 -11.985 1.00 82.06 88 GLY A C 1
ATOM 668 O O . GLY A 1 88 ? 1.064 -2.977 -12.890 1.00 82.06 88 GLY A O 1
ATOM 669 N N . TYR A 1 89 ? 0.798 -0.926 -11.985 1.00 81.19 89 TYR A N 1
ATOM 670 C CA . TYR A 1 89 ? 1.529 -0.218 -13.033 1.00 81.19 89 TYR A CA 1
ATOM 671 C C . TYR A 1 89 ? 2.996 -0.646 -13.088 1.00 81.19 89 TYR A C 1
ATOM 673 O O . TYR A 1 89 ? 3.459 -1.060 -14.145 1.00 81.19 89 TYR A O 1
ATOM 681 N N . ILE A 1 90 ? 3.709 -0.635 -11.956 1.00 78.19 90 ILE A N 1
ATOM 682 C CA . ILE A 1 90 ? 5.134 -1.009 -11.891 1.00 78.19 90 ILE A CA 1
ATOM 683 C C . ILE A 1 90 ? 5.362 -2.420 -12.448 1.00 78.19 90 ILE A C 1
ATOM 685 O O . ILE A 1 90 ? 6.294 -2.643 -13.221 1.00 78.19 90 ILE A O 1
ATOM 689 N N . ARG A 1 91 ? 4.491 -3.378 -12.109 1.00 76.06 91 ARG A N 1
ATOM 690 C CA . ARG A 1 91 ? 4.578 -4.748 -12.640 1.00 76.06 91 ARG A CA 1
ATOM 691 C C . ARG A 1 91 ? 4.410 -4.797 -14.161 1.00 76.06 91 ARG A C 1
ATOM 693 O O . ARG A 1 91 ? 5.086 -5.587 -14.817 1.00 76.06 91 ARG A O 1
ATOM 700 N N . SER A 1 92 ? 3.513 -3.982 -14.703 1.00 72.88 92 SER A N 1
ATOM 701 C CA . SER A 1 92 ? 3.225 -3.936 -16.139 1.00 72.88 92 SER A CA 1
ATOM 702 C C . SER A 1 92 ? 4.328 -3.201 -16.902 1.00 72.88 92 SER A C 1
ATOM 704 O O . SER A 1 92 ? 4.803 -3.710 -17.913 1.00 72.88 92 SER A O 1
ATOM 706 N N . ALA A 1 93 ? 4.816 -2.083 -16.352 1.00 68.50 93 ALA A N 1
ATOM 707 C CA . ALA A 1 93 ? 5.885 -1.236 -16.885 1.00 68.50 93 ALA A CA 1
ATOM 708 C C . ALA A 1 93 ? 7.182 -2.008 -17.174 1.00 68.50 93 ALA A C 1
ATOM 710 O O . ALA A 1 93 ? 7.879 -1.734 -18.145 1.00 68.50 93 ALA A O 1
ATOM 711 N N . VAL A 1 94 ? 7.474 -3.031 -16.371 1.00 65.25 94 VAL A N 1
ATOM 712 C CA . VAL A 1 94 ? 8.648 -3.901 -16.538 1.00 65.25 94 VAL A CA 1
ATOM 713 C C . VAL A 1 94 ? 8.621 -4.714 -17.840 1.00 65.25 94 VAL A C 1
ATOM 715 O O . VAL A 1 94 ? 9.678 -5.127 -18.315 1.00 65.25 94 VAL A O 1
ATOM 718 N N . ARG A 1 95 ? 7.441 -4.973 -18.415 1.00 62.66 95 ARG A N 1
ATOM 719 C CA . ARG A 1 95 ? 7.271 -5.866 -19.574 1.00 62.66 95 ARG A CA 1
ATOM 720 C C . ARG A 1 95 ? 7.220 -5.135 -20.923 1.00 62.66 95 ARG A C 1
ATOM 722 O O . ARG A 1 95 ? 7.199 -5.808 -21.945 1.00 62.66 95 ARG A O 1
ATOM 729 N N . LEU A 1 96 ? 7.209 -3.797 -20.945 1.00 59.03 96 LEU A N 1
ATOM 730 C CA . LEU A 1 96 ? 6.884 -3.016 -22.151 1.00 59.03 96 LEU A CA 1
ATOM 731 C C . LEU A 1 96 ? 7.977 -2.942 -23.226 1.00 59.03 96 LEU A C 1
ATOM 733 O O . LEU A 1 96 ? 7.662 -2.607 -24.357 1.00 59.03 96 LEU A O 1
ATOM 737 N N . PHE A 1 97 ? 9.236 -3.271 -22.927 1.00 54.66 97 PHE A N 1
ATOM 738 C CA . PHE A 1 97 ? 10.305 -3.178 -23.933 1.00 54.66 97 PHE A CA 1
ATOM 739 C C . PHE A 1 97 ? 10.317 -4.332 -24.948 1.00 54.66 97 PHE A C 1
ATOM 741 O O . PHE A 1 97 ? 11.143 -4.319 -25.856 1.00 54.66 97 PHE A O 1
ATOM 748 N N . TRP A 1 98 ? 9.441 -5.332 -24.809 1.00 58.25 98 TRP A N 1
ATOM 749 C CA . TRP A 1 98 ? 9.468 -6.554 -25.615 1.00 58.25 98 TRP A CA 1
ATOM 750 C C . TRP A 1 98 ? 8.143 -6.758 -26.353 1.00 58.25 98 TRP A C 1
ATOM 752 O O . TRP A 1 98 ? 7.105 -6.967 -25.723 1.00 58.25 98 TRP A O 1
ATOM 762 N N . HIS A 1 99 ? 8.182 -6.762 -27.684 1.00 53.12 99 HIS A N 1
ATOM 763 C CA . HIS A 1 99 ? 7.085 -7.256 -28.511 1.00 53.12 99 HIS A CA 1
ATOM 764 C C . HIS A 1 99 ? 7.259 -8.761 -28.730 1.00 53.12 99 HIS A C 1
ATOM 766 O O . HIS A 1 99 ? 8.316 -9.200 -29.175 1.00 53.12 99 HIS A O 1
ATOM 772 N N . VAL A 1 100 ? 6.207 -9.536 -28.417 1.00 53.44 100 VAL A N 1
ATOM 773 C CA . VAL A 1 100 ? 6.213 -11.011 -28.319 1.00 53.44 100 VAL A CA 1
ATOM 774 C C . VAL A 1 100 ? 7.233 -11.478 -27.275 1.00 53.44 100 VAL A C 1
ATOM 776 O O . VAL A 1 100 ? 8.430 -11.441 -27.527 1.00 53.44 100 VAL A O 1
ATOM 779 N N . THR A 1 101 ? 6.751 -11.873 -26.087 1.00 52.28 101 THR A N 1
ATOM 780 C CA . THR A 1 101 ? 7.518 -12.418 -24.939 1.00 52.28 101 THR A CA 1
ATOM 781 C C . THR A 1 101 ? 9.004 -12.672 -25.226 1.00 52.28 101 THR A C 1
ATOM 783 O O . THR A 1 101 ? 9.367 -13.746 -25.691 1.00 52.28 101 THR A O 1
ATOM 786 N N . GLU A 1 102 ? 9.836 -11.662 -24.949 1.00 55.72 102 GLU A N 1
ATOM 787 C CA . GLU A 1 102 ? 11.309 -11.727 -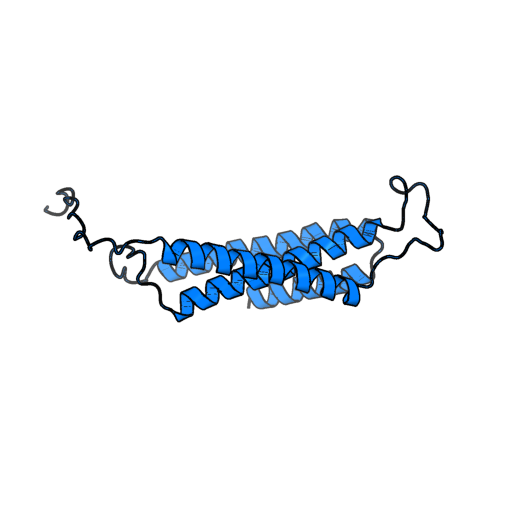24.926 1.00 55.72 102 GLU A CA 1
ATOM 788 C C . GLU A 1 102 ? 12.039 -11.950 -26.272 1.00 55.72 102 GLU A C 1
ATOM 790 O O . GLU A 1 102 ? 13.263 -12.064 -26.272 1.00 55.72 102 GLU A O 1
ATOM 795 N N . VAL A 1 103 ? 11.350 -11.959 -27.422 1.00 57.03 103 VAL A N 1
ATOM 796 C CA . VAL A 1 103 ? 11.988 -12.247 -28.729 1.00 57.03 103 VAL A CA 1
ATOM 797 C C . VAL A 1 103 ? 12.472 -10.985 -29.451 1.00 57.03 103 VAL A C 1
ATOM 799 O O . VAL A 1 103 ? 13.562 -10.983 -30.023 1.00 57.03 103 VAL A O 1
ATOM 802 N N . LEU A 1 104 ? 11.694 -9.899 -29.428 1.00 58.41 104 LEU A N 1
ATOM 803 C CA . LEU A 1 104 ? 12.015 -8.664 -30.149 1.00 58.41 104 LEU A CA 1
ATOM 804 C C . LEU A 1 104 ? 11.880 -7.456 -29.226 1.00 58.41 104 LEU A C 1
ATOM 806 O O . LEU A 1 104 ? 10.788 -7.119 -28.769 1.00 58.41 104 LEU A O 1
ATOM 810 N N . ARG A 1 105 ? 13.006 -6.788 -28.951 1.00 61.31 105 A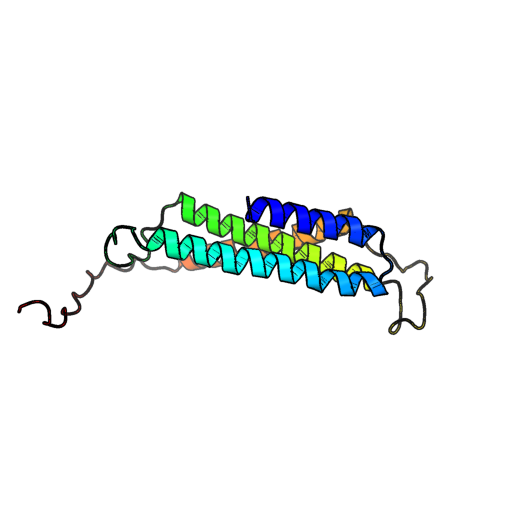RG A N 1
ATOM 811 C CA . ARG A 1 105 ? 12.984 -5.496 -28.263 1.00 61.31 105 ARG A CA 1
ATOM 812 C C . ARG A 1 105 ? 12.412 -4.458 -29.222 1.00 61.31 105 ARG A C 1
ATOM 814 O O . ARG A 1 105 ? 12.982 -4.258 -30.296 1.00 61.31 105 ARG A O 1
ATOM 821 N N . ASP A 1 106 ? 11.306 -3.822 -28.854 1.00 60.88 106 ASP A N 1
ATOM 822 C CA . ASP A 1 106 ? 10.753 -2.739 -29.663 1.00 60.88 106 ASP A CA 1
ATOM 823 C C . ASP A 1 106 ? 11.700 -1.531 -29.577 1.00 60.88 106 ASP A C 1
ATOM 825 O O . ASP A 1 106 ? 11.980 -1.028 -28.490 1.00 60.88 106 ASP A O 1
ATOM 829 N N . ASN A 1 107 ? 12.270 -1.126 -30.715 1.00 62.75 107 ASN A N 1
ATOM 830 C CA . ASN A 1 107 ? 13.123 0.064 -30.835 1.00 62.75 107 ASN A CA 1
ATOM 831 C C . ASN A 1 107 ? 12.435 1.148 -31.690 1.00 62.75 107 ASN A C 1
ATOM 833 O O . ASN A 1 107 ? 13.110 2.053 -32.185 1.00 62.75 107 ASN A O 1
ATOM 837 N N . SER A 1 108 ? 11.123 1.032 -31.930 1.00 68.06 108 SER A N 1
ATOM 838 C CA . SER A 1 108 ? 10.381 2.029 -32.695 1.00 68.06 108 SER A CA 1
ATOM 839 C C . SER A 1 108 ? 10.325 3.374 -31.946 1.00 68.06 108 SER A C 1
ATOM 841 O O . SER A 1 108 ? 10.274 3.395 -30.713 1.00 68.06 108 SER A O 1
ATOM 843 N N . PRO A 1 109 ? 10.330 4.514 -32.663 1.00 60.16 109 PRO A N 1
ATOM 844 C CA . PRO A 1 109 ? 10.229 5.844 -32.052 1.00 60.16 109 PRO A CA 1
ATOM 845 C C . PRO A 1 109 ? 8.953 6.067 -31.222 1.00 60.16 109 PRO A C 1
ATOM 847 O O . PRO A 1 109 ? 8.938 6.946 -30.364 1.00 60.16 109 PRO A O 1
ATOM 850 N N . ASP A 1 110 ? 7.915 5.255 -31.451 1.00 60.97 110 ASP A N 1
ATOM 851 C CA . ASP A 1 110 ? 6.614 5.326 -30.777 1.00 60.97 110 ASP A CA 1
ATOM 852 C C . ASP A 1 110 ? 6.519 4.433 -29.524 1.00 60.97 110 ASP A C 1
ATOM 854 O O . ASP A 1 110 ? 5.469 4.372 -28.878 1.00 60.97 110 ASP A O 1
ATOM 858 N N . ALA A 1 111 ? 7.608 3.765 -29.122 1.00 58.69 111 ALA A N 1
ATOM 859 C CA . ALA A 1 111 ? 7.679 2.973 -27.894 1.00 58.69 111 ALA A CA 1
ATOM 860 C C . ALA A 1 111 ? 7.785 3.874 -26.643 1.00 58.69 111 ALA A C 1
ATOM 862 O O . ALA A 1 111 ? 8.786 3.881 -25.922 1.00 58.69 111 ALA A O 1
ATOM 863 N N . TYR A 1 112 ? 6.751 4.677 -26.380 1.00 59.47 112 TYR A N 1
ATOM 864 C CA . TYR A 1 112 ? 6.726 5.594 -25.244 1.00 59.47 112 TYR A CA 1
ATOM 865 C C . TYR A 1 112 ? 6.158 4.915 -23.993 1.00 59.47 112 TYR A C 1
ATOM 867 O O . TYR A 1 112 ? 4.948 4.846 -23.775 1.00 59.47 112 TYR A O 1
ATOM 875 N N . THR A 1 113 ? 7.040 4.435 -23.118 1.00 63.09 113 THR A N 1
ATOM 876 C CA . THR A 1 113 ? 6.650 4.057 -21.756 1.00 63.09 113 THR A CA 1
ATOM 877 C C . THR A 1 113 ? 6.512 5.308 -20.900 1.00 63.09 113 THR A C 1
ATOM 879 O O . THR A 1 113 ? 7.481 6.043 -20.704 1.00 63.09 113 THR A O 1
ATOM 882 N N . LEU A 1 114 ? 5.318 5.536 -20.360 1.00 69.69 114 LEU A N 1
ATOM 883 C CA . LEU A 1 114 ? 5.041 6.679 -19.500 1.00 69.69 114 LEU A CA 1
ATOM 884 C C . LEU A 1 114 ? 5.955 6.641 -18.256 1.00 69.69 114 LEU A C 1
ATOM 886 O O . LEU A 1 114 ? 6.109 5.605 -17.604 1.00 69.69 114 LEU A O 1
ATOM 890 N N . THR A 1 115 ? 6.598 7.754 -17.904 1.00 77.06 115 THR A N 1
ATOM 891 C CA . THR A 1 115 ? 7.427 7.792 -16.687 1.00 77.06 115 THR A CA 1
ATOM 892 C C . THR A 1 115 ? 6.550 7.554 -15.453 1.00 77.06 115 THR A C 1
ATOM 894 O O . THR A 1 115 ? 5.350 7.822 -15.478 1.00 77.06 115 THR A O 1
ATOM 897 N N . ILE A 1 116 ? 7.120 7.062 -14.345 1.00 76.62 116 ILE A N 1
ATOM 898 C CA . ILE A 1 116 ? 6.346 6.789 -13.115 1.00 76.62 116 ILE A CA 1
ATOM 899 C C . ILE A 1 116 ? 5.592 8.045 -12.640 1.00 76.62 116 ILE A C 1
ATOM 901 O O . ILE A 1 116 ? 4.468 7.937 -12.158 1.00 76.62 116 ILE A O 1
ATOM 905 N N . GLY A 1 117 ? 6.176 9.234 -12.827 1.00 78.75 117 GLY A N 1
ATOM 906 C CA . GLY A 1 117 ? 5.530 10.506 -12.499 1.00 78.75 117 GLY A CA 1
ATOM 907 C C . GLY A 1 117 ? 4.297 10.792 -13.359 1.00 78.75 117 GLY A C 1
ATOM 908 O O . GLY A 1 117 ? 3.239 11.116 -12.824 1.00 78.75 117 GLY A O 1
ATOM 909 N N . GLU A 1 118 ? 4.399 10.617 -14.678 1.00 80.25 118 GLU A N 1
ATOM 910 C CA . GLU A 1 118 ? 3.268 10.832 -15.589 1.00 80.25 118 GLU A CA 1
ATOM 911 C C . GLU A 1 118 ? 2.194 9.736 -15.444 1.00 80.25 118 GLU A C 1
ATOM 913 O O . GLU A 1 118 ? 0.997 10.030 -15.404 1.00 80.25 118 GLU A O 1
ATOM 918 N N . ALA A 1 119 ? 2.595 8.478 -15.239 1.00 82.00 119 ALA A N 1
ATOM 919 C CA . ALA A 1 119 ? 1.675 7.383 -14.929 1.00 82.00 119 ALA A CA 1
ATOM 920 C C . ALA A 1 119 ? 0.958 7.589 -13.589 1.00 82.00 119 ALA A C 1
ATOM 922 O O . ALA A 1 119 ? -0.228 7.281 -13.465 1.00 82.00 119 ALA A O 1
ATOM 923 N N . GLY A 1 120 ? 1.645 8.174 -12.604 1.00 85.50 120 GLY A N 1
ATOM 924 C CA . GLY A 1 120 ? 1.066 8.558 -11.322 1.00 85.50 120 GLY A CA 1
ATOM 925 C C . GLY A 1 120 ? -0.063 9.580 -11.460 1.00 85.50 120 GLY A C 1
ATOM 926 O O . GLY A 1 120 ? -1.073 9.464 -10.762 1.00 85.50 120 GLY A O 1
ATOM 927 N N . LYS A 1 121 ? 0.046 10.538 -12.392 1.00 88.00 121 LYS A N 1
ATOM 928 C CA . LYS A 1 121 ? -1.030 11.505 -12.675 1.00 88.00 121 LYS A CA 1
ATOM 929 C C . LYS A 1 121 ? -2.264 10.810 -13.245 1.00 88.00 121 LYS A C 1
ATOM 931 O O . LYS A 1 121 ? -3.362 1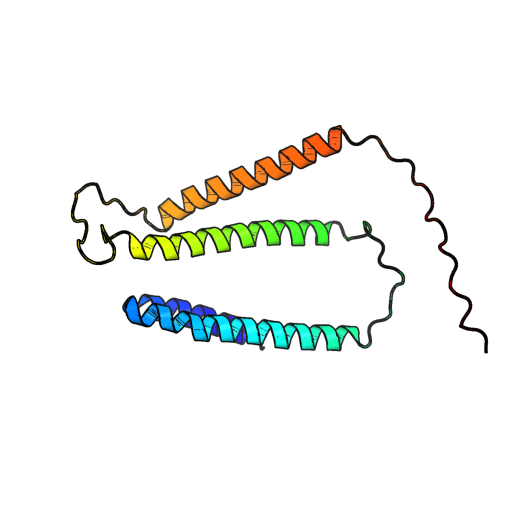1.014 -12.732 1.00 88.00 121 LYS A O 1
ATOM 936 N N . MET A 1 122 ? -2.076 9.946 -14.244 1.00 87.25 122 MET A N 1
ATOM 937 C CA . MET A 1 122 ? -3.170 9.183 -14.855 1.00 87.25 122 MET A CA 1
ATOM 938 C C . MET A 1 122 ? -3.845 8.245 -13.842 1.00 87.25 122 MET A C 1
ATOM 940 O O . MET A 1 122 ? -5.072 8.172 -13.770 1.00 87.25 122 MET A O 1
ATOM 944 N N . LEU A 1 123 ? -3.052 7.577 -12.999 1.00 90.38 123 LEU A N 1
ATOM 945 C CA . LEU A 1 123 ? -3.550 6.737 -11.910 1.00 90.38 123 LEU A CA 1
ATOM 946 C C . LEU A 1 123 ? -4.368 7.541 -10.892 1.00 90.38 123 LEU A C 1
ATOM 948 O O . LEU A 1 123 ? -5.444 7.107 -10.484 1.00 90.38 123 LEU A O 1
ATOM 952 N N . THR A 1 124 ? -3.860 8.700 -10.474 1.00 90.50 124 THR A N 1
ATOM 953 C CA . THR A 1 124 ? -4.524 9.583 -9.502 1.00 90.50 124 THR A CA 1
ATOM 954 C C . THR A 1 124 ? -5.845 10.094 -10.062 1.00 90.50 124 THR A C 1
ATOM 956 O O . THR A 1 124 ? -6.857 10.048 -9.365 1.00 90.50 124 THR A O 1
ATOM 959 N N . PHE A 1 125 ? -5.858 10.498 -11.335 1.00 92.19 125 PHE A N 1
ATOM 960 C CA . PHE A 1 125 ? -7.075 10.888 -12.036 1.00 92.19 125 PHE A CA 1
ATOM 961 C C . PHE A 1 125 ? -8.107 9.754 -12.054 1.00 92.19 125 PHE A C 1
ATOM 963 O O . PHE A 1 125 ? -9.230 9.954 -11.600 1.00 92.19 125 PHE A O 1
ATOM 970 N N . ASN A 1 126 ? -7.726 8.551 -12.499 1.00 90.81 126 ASN A N 1
ATOM 971 C CA . ASN A 1 126 ? -8.641 7.408 -12.563 1.00 90.81 126 ASN A CA 1
ATOM 972 C C . ASN A 1 126 ? -9.170 7.003 -11.176 1.00 90.81 126 ASN A C 1
ATOM 974 O O . ASN A 1 126 ? -10.361 6.755 -11.000 1.00 90.81 126 ASN A O 1
ATOM 978 N N . THR A 1 127 ? -8.294 6.977 -10.169 1.00 91.56 127 THR A N 1
ATOM 979 C CA . THR A 1 127 ? -8.676 6.595 -8.803 1.00 91.56 127 THR A CA 1
ATOM 980 C C . THR A 1 127 ? -9.687 7.582 -8.225 1.00 91.56 127 THR A C 1
ATOM 982 O O . THR A 1 127 ? -10.731 7.166 -7.725 1.00 91.56 127 THR A O 1
ATOM 985 N N . LEU A 1 128 ? -9.434 8.890 -8.350 1.00 92.19 128 LEU A N 1
ATOM 986 C CA . LEU A 1 128 ? -10.389 9.917 -7.926 1.00 92.19 128 LEU A CA 1
ATOM 987 C C . LEU A 1 128 ? -11.693 9.841 -8.715 1.00 92.19 128 LEU A C 1
ATOM 989 O O . LEU A 1 128 ? -12.762 9.932 -8.120 1.00 92.19 128 LEU A O 1
ATOM 993 N N . PHE A 1 129 ? -11.619 9.637 -10.029 1.00 93.62 129 PHE A N 1
ATOM 994 C CA . PHE A 1 129 ? -12.793 9.536 -10.887 1.00 93.62 129 PHE A CA 1
ATOM 995 C C . PHE A 1 129 ? -13.734 8.408 -10.439 1.00 93.62 129 PHE A C 1
ATOM 997 O O . PHE A 1 129 ? -14.932 8.633 -10.274 1.00 93.62 129 PHE A O 1
ATOM 1004 N N . VAL A 1 130 ? -13.195 7.220 -10.156 1.00 92.19 130 VAL A N 1
ATOM 1005 C CA . VAL A 1 130 ? -13.973 6.074 -9.661 1.00 92.19 130 VAL A CA 1
ATOM 1006 C C . VAL A 1 130 ? -14.562 6.344 -8.272 1.00 92.19 130 VAL A C 1
ATOM 1008 O O . VAL A 1 130 ? -15.747 6.100 -8.043 1.00 92.19 130 VAL A O 1
ATOM 1011 N N . TRP A 1 131 ? -13.774 6.885 -7.342 1.00 92.12 131 TRP A N 1
ATOM 1012 C CA . TRP A 1 131 ? -14.257 7.164 -5.985 1.00 92.12 131 TRP A CA 1
ATOM 1013 C C . TRP A 1 131 ? -15.318 8.266 -5.940 1.00 92.12 131 TRP A C 1
ATOM 1015 O O . TRP A 1 131 ? -16.278 8.154 -5.175 1.00 92.12 131 TRP A O 1
ATOM 1025 N N . VAL A 1 132 ? -15.212 9.284 -6.797 1.00 93.38 132 VAL A N 1
ATOM 1026 C CA . VAL A 1 132 ? -16.260 10.300 -6.965 1.00 93.38 132 VAL A CA 1
ATOM 1027 C C . VAL A 1 132 ? -17.554 9.657 -7.457 1.00 93.38 132 VAL A C 1
ATOM 1029 O O . VAL A 1 132 ? -18.614 9.957 -6.911 1.00 93.38 132 VAL A O 1
ATOM 1032 N N . GLN A 1 133 ? -17.493 8.726 -8.416 1.00 91.62 133 GLN A N 1
ATOM 1033 C CA . GLN A 1 133 ? -18.691 8.006 -8.859 1.00 91.62 133 GLN A CA 1
ATOM 1034 C C . GLN A 1 133 ? -19.338 7.200 -7.729 1.00 91.62 133 GLN A C 1
ATOM 1036 O O . GLN A 1 133 ? -20.558 7.247 -7.586 1.00 91.62 133 GLN A O 1
ATOM 1041 N N . PHE A 1 134 ? -18.557 6.529 -6.877 1.00 90.62 134 PHE A N 1
ATOM 1042 C CA . PHE A 1 134 ? -19.113 5.843 -5.707 1.00 90.62 134 PHE A CA 1
ATOM 1043 C C . PHE A 1 134 ? -19.840 6.808 -4.766 1.00 90.62 134 PHE A C 1
ATOM 1045 O O . PHE A 1 134 ? -20.964 6.521 -4.354 1.00 90.62 134 PHE A O 1
ATOM 1052 N N . VAL A 1 135 ? -19.249 7.969 -4.469 1.00 90.31 135 VAL A N 1
ATOM 1053 C CA . VAL A 1 135 ? -19.899 8.998 -3.639 1.00 90.31 135 VAL A CA 1
ATOM 1054 C C . VAL A 1 135 ? -21.204 9.473 -4.277 1.00 90.31 135 VAL A C 1
ATOM 1056 O O . VAL A 1 135 ? -22.213 9.577 -3.582 1.00 90.31 135 VAL A O 1
ATOM 1059 N N . VAL A 1 136 ? -21.218 9.702 -5.593 1.00 92.06 136 VAL A N 1
ATOM 1060 C CA . VAL A 1 136 ? -22.427 10.101 -6.329 1.00 92.06 136 VAL A CA 1
ATOM 1061 C C . VAL A 1 136 ? -23.502 9.017 -6.261 1.00 92.06 136 VAL A C 1
ATOM 1063 O O . VAL A 1 136 ? -24.653 9.332 -5.972 1.00 92.06 136 VAL A O 1
ATOM 1066 N N . VAL A 1 137 ? -23.156 7.744 -6.460 1.00 90.62 137 VAL A N 1
ATOM 1067 C CA . VAL A 1 137 ? -24.114 6.629 -6.373 1.00 90.62 137 VAL A CA 1
ATOM 1068 C C . VAL A 1 137 ? -24.711 6.522 -4.969 1.00 90.62 137 VAL A C 1
ATOM 1070 O O . VAL A 1 137 ? -25.930 6.417 -4.836 1.00 90.62 137 VAL A O 1
ATOM 1073 N N . PHE A 1 138 ? -23.891 6.609 -3.917 1.00 86.75 138 PHE A N 1
ATOM 1074 C CA . PHE A 1 138 ? -24.390 6.591 -2.538 1.00 86.75 138 PHE A CA 1
ATOM 1075 C C . PHE A 1 138 ? -25.231 7.824 -2.199 1.00 86.75 138 PHE A C 1
ATOM 1077 O O . PHE A 1 138 ? -26.197 7.716 -1.445 1.00 86.75 138 PHE A O 1
ATOM 1084 N N . TRP A 1 139 ? -24.909 8.981 -2.776 1.00 89.25 139 TRP A N 1
ATOM 1085 C CA . TRP A 1 139 ? -25.712 10.191 -2.641 1.00 89.25 139 TRP A CA 1
ATOM 1086 C C . TRP A 1 139 ? -27.074 10.058 -3.338 1.00 89.25 139 TRP A C 1
ATOM 1088 O O . TRP A 1 139 ? -28.101 10.346 -2.734 1.00 89.25 139 TRP A O 1
ATOM 1098 N N . VAL A 1 140 ? -27.128 9.536 -4.566 1.00 90.44 140 VAL A N 1
ATOM 1099 C CA . VAL A 1 140 ? -28.405 9.267 -5.256 1.00 90.44 140 VAL A CA 1
ATOM 1100 C C . VAL A 1 140 ? -29.231 8.220 -4.499 1.00 90.44 140 VAL A C 1
ATOM 1102 O O . VAL A 1 140 ? -30.447 8.367 -4.355 1.00 90.44 140 VAL A O 1
ATOM 1105 N N . ALA A 1 141 ? -28.581 7.184 -3.963 1.00 85.38 141 ALA A N 1
ATOM 1106 C CA . ALA A 1 141 ? -29.239 6.171 -3.145 1.00 85.38 141 ALA A CA 1
ATOM 1107 C C . ALA A 1 141 ? -29.815 6.756 -1.843 1.00 85.38 141 ALA A C 1
ATOM 1109 O O . ALA A 1 141 ? -30.923 6.387 -1.453 1.00 85.38 141 ALA A O 1
ATOM 1110 N N . SER A 1 142 ? -29.114 7.694 -1.193 1.00 83.06 142 SER A N 1
ATOM 1111 C CA . SER A 1 142 ? -29.604 8.333 0.036 1.00 83.06 142 SER A CA 1
ATOM 1112 C C . SER A 1 142 ? -30.805 9.248 -0.214 1.00 83.06 142 SER A C 1
ATOM 1114 O O . SER A 1 142 ? -31.696 9.310 0.629 1.00 83.06 142 SER A O 1
ATOM 1116 N N . LEU A 1 143 ? -30.897 9.875 -1.391 1.00 84.44 143 LEU A N 1
ATOM 1117 C CA . LEU A 1 143 ? -32.077 10.647 -1.801 1.00 84.44 143 LEU A CA 1
ATOM 1118 C C . LEU A 1 143 ? -33.318 9.772 -2.039 1.00 84.44 143 LEU A C 1
ATOM 1120 O O . LEU A 1 143 ? -34.440 10.237 -1.852 1.00 84.44 143 LEU A O 1
ATOM 1124 N N . SER A 1 144 ? -33.134 8.509 -2.439 1.00 75.31 144 SER A N 1
ATOM 1125 C CA . SER A 1 144 ? -34.236 7.550 -2.633 1.00 75.31 144 SER A CA 1
ATOM 1126 C C . SER A 1 144 ? -34.646 6.812 -1.353 1.00 75.31 144 SER A C 1
ATOM 1128 O O . SER A 1 144 ? -35.674 6.129 -1.337 1.00 75.31 144 SER A O 1
ATOM 1130 N N . ALA A 1 145 ? -33.875 6.932 -0.269 1.00 68.88 145 ALA A N 1
ATOM 1131 C CA . ALA A 1 145 ? -34.180 6.274 0.993 1.00 68.88 145 ALA A CA 1
ATOM 1132 C C . ALA A 1 145 ? -35.335 6.993 1.716 1.00 68.88 145 ALA A C 1
ATOM 1134 O O . ALA A 1 145 ? -35.167 8.070 2.285 1.00 68.88 145 ALA A O 1
ATOM 1135 N N . LYS A 1 146 ? -36.530 6.386 1.728 1.00 59.91 146 LYS A N 1
ATOM 1136 C CA . LYS A 1 146 ? -37.624 6.820 2.615 1.00 59.91 146 LYS A CA 1
ATOM 1137 C C . LYS A 1 146 ? -37.227 6.544 4.073 1.00 59.91 146 LYS A C 1
ATOM 1139 O O . LYS A 1 146 ? -36.667 5.476 4.331 1.00 59.91 146 LYS A O 1
ATOM 1144 N N . PRO A 1 147 ? -37.527 7.439 5.035 1.00 54.84 147 PRO A N 1
ATOM 1145 C CA . PRO A 1 147 ? -37.213 7.194 6.437 1.00 54.84 147 PRO A CA 1
ATOM 1146 C C . PRO A 1 147 ? -37.950 5.936 6.909 1.00 54.84 147 PRO A C 1
ATOM 1148 O O . PRO A 1 147 ? -39.180 5.911 6.986 1.00 54.84 147 PRO A O 1
ATOM 1151 N N . LYS A 1 148 ? -37.196 4.868 7.192 1.00 49.03 148 LYS A N 1
ATOM 1152 C CA . LYS A 1 148 ? -37.729 3.673 7.843 1.00 49.03 148 LYS A CA 1
ATOM 1153 C C . LYS A 1 148 ? -37.985 4.042 9.304 1.00 49.03 148 LYS A C 1
ATOM 1155 O O . LYS A 1 148 ? -37.058 4.422 10.012 1.00 49.03 148 LYS A O 1
ATOM 1160 N N . LYS A 1 149 ? -39.250 3.972 9.723 1.00 42.75 149 LYS A N 1
ATOM 1161 C CA . LYS A 1 149 ? -39.655 4.033 11.134 1.00 42.75 149 LYS A CA 1
ATOM 1162 C C . LYS A 1 149 ? -38.845 2.971 11.884 1.00 42.75 149 LYS A C 1
ATOM 1164 O O . LYS A 1 149 ? -38.823 1.826 11.437 1.00 42.75 149 LYS A O 1
ATOM 1169 N N . GLU A 1 150 ? -38.154 3.355 12.954 1.00 46.59 150 GLU A N 1
ATOM 1170 C CA . GLU A 1 150 ? -37.515 2.406 13.869 1.00 46.59 150 GLU A CA 1
ATOM 1171 C C . GLU A 1 150 ? -38.585 1.432 14.376 1.00 46.59 150 GLU A C 1
ATOM 1173 O O . GLU A 1 150 ? -39.437 1.794 15.186 1.00 46.59 150 GLU A O 1
ATOM 1178 N N . GLU A 1 151 ? -38.580 0.205 13.861 1.00 40.69 151 GLU A N 1
ATOM 1179 C CA . GLU A 1 151 ? -3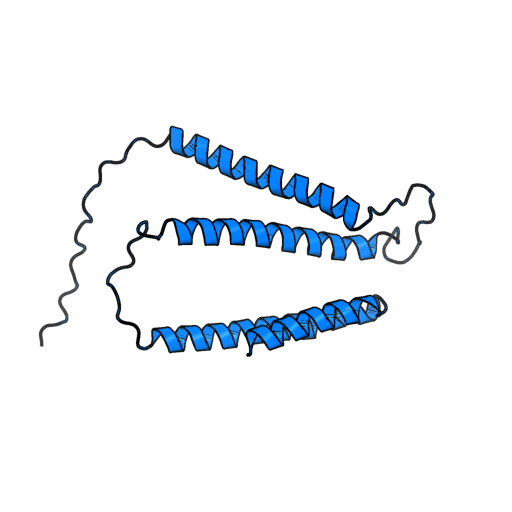9.173 -0.918 14.574 1.00 40.69 151 GLU A CA 1
ATOM 1180 C C . GLU A 1 151 ? -38.169 -1.313 15.653 1.00 40.69 151 GLU A C 1
ATOM 1182 O O . GLU A 1 151 ? -36.995 -1.567 15.366 1.00 40.69 151 GLU A O 1
ATOM 1187 N N . ALA A 1 152 ? -38.633 -1.261 16.903 1.00 43.59 152 ALA A N 1
ATOM 1188 C CA . ALA A 1 152 ? -37.893 -1.706 18.071 1.00 43.59 152 ALA A CA 1
ATOM 1189 C C . ALA A 1 152 ? -37.339 -3.118 17.820 1.00 43.59 152 ALA A C 1
ATOM 1191 O O . ALA A 1 152 ? -38.032 -3.925 17.199 1.00 43.59 152 ALA A O 1
ATOM 1192 N N . PRO A 1 153 ? -36.112 -3.432 18.270 1.00 46.94 153 PRO A N 1
ATOM 1193 C CA . PRO A 1 153 ? -35.570 -4.768 18.095 1.00 46.94 153 PRO A CA 1
ATOM 1194 C C . PRO A 1 153 ? -36.501 -5.769 18.782 1.00 46.94 153 PRO A C 1
ATOM 1196 O O . PRO A 1 153 ? -36.672 -5.719 20.002 1.00 46.94 153 PRO A O 1
ATOM 1199 N N . ASP A 1 154 ? -37.108 -6.650 17.983 1.00 43.12 154 ASP A N 1
ATOM 1200 C CA . ASP A 1 154 ? -37.778 -7.847 18.469 1.00 43.12 154 ASP A CA 1
ATOM 1201 C C . ASP A 1 154 ? -36.806 -8.565 19.403 1.00 43.12 154 ASP A C 1
ATOM 1203 O O . ASP A 1 154 ? -35.727 -9.010 19.001 1.00 43.12 154 ASP A O 1
ATOM 1207 N N . ALA A 1 155 ? -37.177 -8.614 20.680 1.00 44.00 155 ALA A N 1
ATOM 1208 C CA . ALA A 1 155 ? -36.493 -9.399 21.682 1.00 44.00 155 ALA A CA 1
ATOM 1209 C C . ALA A 1 155 ? -36.567 -10.866 21.248 1.00 44.00 155 ALA A C 1
ATOM 1211 O O . ALA A 1 155 ? -37.578 -11.540 21.443 1.00 44.00 155 ALA A O 1
ATOM 1212 N N . VAL A 1 156 ? -35.500 -11.357 20.621 1.00 51.81 156 VAL A N 1
ATOM 1213 C CA . VAL A 1 156 ? -35.339 -12.784 20.359 1.00 51.81 156 VAL A CA 1
ATOM 1214 C C . VAL A 1 156 ? -35.257 -13.473 21.730 1.00 51.81 156 VAL A C 1
ATOM 1216 O O . VAL A 1 156 ? -34.413 -13.078 22.540 1.00 51.81 156 VAL A O 1
ATOM 1219 N N . PRO A 1 157 ? -36.129 -14.449 22.050 1.00 47.72 157 PRO A N 1
ATOM 1220 C CA . PRO A 1 157 ? -36.154 -15.073 23.367 1.00 47.72 157 PRO A CA 1
ATOM 1221 C C . PRO A 1 157 ? -34.822 -15.764 23.660 1.00 47.72 157 PRO A C 1
ATOM 1223 O O . PRO A 1 157 ? -34.382 -16.636 22.911 1.00 47.72 157 PRO A O 1
ATOM 1226 N N . VAL A 1 158 ? -34.191 -15.379 24.768 1.00 50.25 158 VAL A N 1
ATOM 1227 C CA . VAL A 1 158 ? -33.020 -16.057 25.333 1.00 50.25 158 VAL A CA 1
ATOM 1228 C C . VAL A 1 158 ? -33.371 -17.538 25.561 1.00 50.25 158 VAL A C 1
ATOM 1230 O O . VAL A 1 158 ? -34.374 -17.812 26.227 1.00 50.25 158 VAL A O 1
ATOM 1233 N N . PRO A 1 159 ? -32.588 -18.514 25.057 1.00 41.44 159 PRO A N 1
ATOM 1234 C CA . PRO A 1 159 ? -32.761 -19.907 25.442 1.00 41.44 159 PRO A CA 1
ATOM 1235 C C . PRO A 1 159 ? -32.514 -20.039 26.945 1.00 41.44 159 PRO A C 1
ATOM 1237 O O . PRO A 1 159 ? -31.442 -19.705 27.448 1.00 41.44 159 PRO A O 1
ATOM 1240 N N . ALA A 1 160 ? -33.526 -20.511 27.666 1.00 48.69 160 ALA A N 1
ATOM 1241 C CA . ALA A 1 160 ? -33.489 -20.752 29.099 1.00 48.69 160 ALA A CA 1
ATOM 1242 C C . ALA A 1 160 ? -32.461 -21.840 29.460 1.00 48.69 160 ALA A C 1
ATOM 1244 O O . ALA A 1 160 ? -32.828 -23.002 29.585 1.00 48.69 160 ALA A O 1
ATOM 1245 N N . GLN A 1 161 ? -31.183 -21.482 29.625 1.00 47.25 161 GLN A N 1
ATOM 1246 C CA . GLN A 1 161 ? -30.154 -22.338 30.234 1.00 47.25 161 GLN A CA 1
ATOM 1247 C C . GLN A 1 161 ? -29.098 -21.519 30.997 1.00 47.25 161 GLN A C 1
ATOM 1249 O O . GLN A 1 161 ? -27.907 -21.653 30.755 1.00 47.25 161 GLN A O 1
ATOM 1254 N N . GLN A 1 162 ? -29.526 -20.675 31.939 1.00 43.28 162 GLN A N 1
ATOM 1255 C CA . GLN A 1 162 ? -28.678 -20.178 33.036 1.00 43.28 162 GLN A CA 1
ATOM 1256 C C . GLN A 1 162 ? -29.515 -20.006 34.313 1.00 43.28 162 GLN A C 1
ATOM 1258 O O . GLN A 1 162 ? -29.636 -18.916 34.857 1.00 43.28 162 GLN A O 1
ATOM 1263 N N . GLN A 1 163 ? -30.137 -21.091 34.771 1.00 37.88 163 GLN A N 1
ATOM 1264 C CA . GLN A 1 163 ? -30.630 -21.239 36.143 1.00 37.88 163 GLN A CA 1
ATOM 1265 C C . GLN A 1 163 ? -30.492 -22.710 36.534 1.00 37.88 163 GLN A C 1
ATOM 1267 O O . GLN A 1 163 ? -31.419 -23.489 36.327 1.00 37.88 163 GLN A O 1
ATOM 1272 N N . GLN A 1 164 ? -29.313 -23.080 37.035 1.00 34.19 164 GLN A N 1
ATOM 1273 C CA . GLN A 1 164 ? -29.091 -24.162 37.999 1.00 34.19 164 GLN A CA 1
ATOM 1274 C C . GLN A 1 164 ? -27.693 -24.028 38.596 1.00 34.19 164 GLN A C 1
ATOM 1276 O O . GLN A 1 164 ? -26.744 -23.816 37.809 1.00 34.19 164 GLN A O 1
#

Organism: NCBI:txid408172

Secondary structure (DSSP, 8-state):
-HHHHHHHHHHHHHHHHHSS-HHHHTTTHHHHHHHHHHHHHHHHHHHHHHHTT----SS--TT---HHHHHHHHHHHHHHHHHHHHHHHHHHHTTTTEETTTTEE---TT--PPPHHHHHHHHHHHHHHHHHHHHHHHHHHHHH-----------PPPPS----

pLDDT: mean 75.33, std 15.29, range [34.19, 93.62]